Protein AF-A0A352Y2I4-F1 (afdb_monomer_lite)

Sequence (134 aa):
MSLAAFSEDASYFIVDERNNFRPAGVAKFARSRGGYLYDNLLEDHTATLSLLDTWMYEFAAVEQGSILQNLALMSTALGLGGFPHLASHPFAWFQALDFRMTDLPFSRTIGAGPLMKSLLRALKKDIPMPTAVG

Foldseek 3Di:
DLCVCCDLVNQAFEFEPVPVRHGPPCVCQDVVNVHRHDPPPVDPRYDYPVVSVVVVVVVVVVVVVVVQVVVVVVCVVVVHDDDDDDDDDPCVVLVVVVWDWDFAFPCVVVVHDPVVVVVCVVVVNRGTDTDTDD

Structure (mmCIF, N/CA/C/O backbone):
data_AF-A0A352Y2I4-F1
#
_entry.id   AF-A0A352Y2I4-F1
#
loop_
_atom_site.group_PDB
_atom_site.id
_atom_site.type_symbol
_atom_site.label_atom_id
_atom_site.label_alt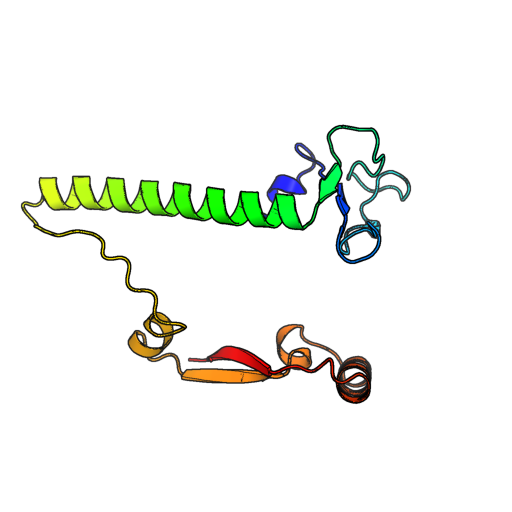_id
_atom_site.label_comp_id
_atom_site.label_asym_id
_atom_site.label_entity_id
_atom_site.label_seq_id
_atom_site.pdbx_PDB_ins_code
_atom_site.Cartn_x
_atom_site.Cartn_y
_atom_site.Cartn_z
_atom_site.occupancy
_atom_site.B_iso_or_equiv
_atom_site.auth_seq_id
_atom_site.auth_comp_id
_atom_site.auth_asym_id
_atom_site.auth_atom_id
_atom_site.pdbx_PDB_model_num
ATOM 1 N N . MET A 1 1 ? 7.195 1.568 4.862 1.00 52.28 1 MET A N 1
ATOM 2 C CA . MET A 1 1 ? 6.480 2.690 5.512 1.00 52.28 1 MET A CA 1
ATOM 3 C C . MET A 1 1 ? 5.112 2.314 6.107 1.00 52.28 1 MET A C 1
ATOM 5 O O . MET A 1 1 ? 4.725 2.952 7.073 1.00 52.28 1 MET A O 1
ATOM 9 N N . SER A 1 2 ? 4.413 1.253 5.660 1.00 59.25 2 SER A N 1
ATOM 10 C CA . SER A 1 2 ? 3.133 0.831 6.281 1.00 59.25 2 SER A CA 1
ATOM 11 C C . SER A 1 2 ? 3.246 0.511 7.778 1.00 59.25 2 SER A C 1
ATOM 13 O O . SER A 1 2 ? 2.370 0.878 8.548 1.00 59.25 2 SER A O 1
ATOM 15 N N . LEU A 1 3 ? 4.356 -0.100 8.209 1.00 64.00 3 LEU A N 1
ATOM 16 C CA . LEU A 1 3 ? 4.648 -0.313 9.631 1.00 64.00 3 LEU A CA 1
ATOM 17 C C . LEU A 1 3 ? 5.175 0.946 10.339 1.00 64.00 3 LEU A C 1
ATOM 19 O O . LEU A 1 3 ? 5.064 1.046 11.552 1.00 64.00 3 LEU A O 1
ATOM 23 N N . ALA A 1 4 ? 5.743 1.898 9.592 1.00 75.69 4 ALA A N 1
ATOM 24 C CA . ALA A 1 4 ? 6.332 3.113 10.154 1.00 75.69 4 ALA A CA 1
ATOM 25 C C . ALA A 1 4 ? 5.258 4.079 10.666 1.00 75.69 4 ALA A C 1
ATOM 27 O O . ALA A 1 4 ? 5.487 4.736 11.666 1.00 75.69 4 ALA A O 1
ATOM 28 N N . ALA A 1 5 ? 4.069 4.106 10.052 1.00 79.06 5 ALA A N 1
ATOM 29 C CA . ALA A 1 5 ? 2.923 4.829 10.610 1.00 79.06 5 ALA A CA 1
ATOM 30 C C . ALA A 1 5 ? 2.541 4.314 12.014 1.00 79.06 5 ALA A C 1
ATOM 32 O O . ALA A 1 5 ? 2.085 5.080 12.856 1.00 79.06 5 ALA A O 1
ATOM 33 N N . PHE A 1 6 ? 2.788 3.028 12.281 1.00 84.31 6 PHE A N 1
ATOM 34 C CA . PHE A 1 6 ? 2.574 2.383 13.574 1.00 84.31 6 PHE A CA 1
ATOM 35 C C . PHE A 1 6 ? 3.869 2.225 14.381 1.00 84.31 6 PHE A C 1
ATOM 37 O O . PHE A 1 6 ? 3.909 1.372 15.264 1.00 84.31 6 PHE A O 1
ATOM 44 N N . SER A 1 7 ? 4.947 2.954 14.078 1.00 84.31 7 SER A N 1
ATOM 45 C CA . SER A 1 7 ? 6.128 2.949 14.951 1.00 84.31 7 SER A CA 1
ATOM 46 C C . SER A 1 7 ? 5.819 3.679 16.258 1.00 84.31 7 SER A C 1
ATOM 48 O O . SER A 1 7 ? 4.838 4.412 16.335 1.00 84.31 7 SER A O 1
ATOM 50 N N . GLU A 1 8 ? 6.650 3.510 17.285 1.00 82.12 8 GLU A N 1
ATOM 51 C CA . GLU A 1 8 ? 6.516 4.302 18.517 1.00 82.12 8 GLU A CA 1
ATOM 52 C C . GLU A 1 8 ? 6.715 5.806 18.257 1.00 82.12 8 GLU A C 1
ATOM 54 O O . GLU A 1 8 ? 6.069 6.631 18.899 1.00 82.12 8 GLU A O 1
ATOM 59 N N . ASP A 1 9 ? 7.528 6.165 17.260 1.00 83.75 9 ASP A N 1
ATOM 60 C CA . ASP A 1 9 ? 7.781 7.564 16.905 1.00 83.75 9 ASP A CA 1
ATOM 61 C C . ASP A 1 9 ? 6.568 8.233 16.246 1.00 83.75 9 ASP A C 1
ATOM 63 O O . ASP A 1 9 ? 6.266 9.387 16.534 1.00 83.75 9 ASP A O 1
ATO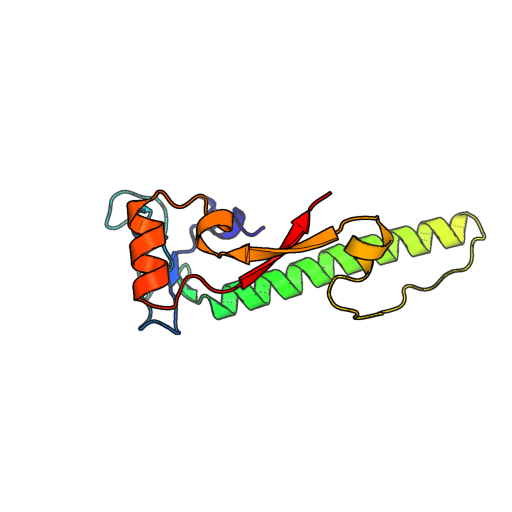M 67 N N . ALA A 1 10 ? 5.874 7.523 15.349 1.00 85.25 10 ALA A N 1
ATOM 68 C CA . ALA A 1 10 ? 4.738 8.073 14.608 1.00 85.25 10 ALA A CA 1
ATOM 69 C C . ALA A 1 10 ? 3.396 7.810 15.308 1.00 85.25 10 ALA A C 1
ATOM 71 O O . ALA A 1 10 ? 2.506 8.650 15.278 1.00 85.25 10 ALA A O 1
ATOM 72 N N . SER A 1 11 ? 3.254 6.634 15.927 1.00 88.75 11 SER A N 1
ATOM 73 C CA . SER A 1 11 ? 2.146 6.195 16.782 1.00 88.75 11 SER A CA 1
ATOM 74 C C . SER A 1 11 ? 0.728 6.502 16.268 1.00 88.75 11 SER A C 1
ATOM 76 O O . SER A 1 11 ? -0.181 6.747 17.070 1.00 88.75 11 SER A O 1
ATOM 78 N N . TYR A 1 12 ? 0.510 6.438 14.947 1.00 90.69 12 TYR A N 1
ATOM 79 C CA . TYR A 1 12 ? -0.789 6.745 14.351 1.00 90.69 12 TYR A CA 1
ATOM 80 C C . TYR A 1 12 ? -1.848 5.701 14.709 1.00 90.69 12 TYR A C 1
ATOM 82 O O . TYR A 1 12 ? -1.685 4.496 14.490 1.00 90.69 12 TYR A O 1
ATOM 90 N N . PHE A 1 13 ? -2.992 6.174 15.187 1.00 93.25 13 PHE A N 1
ATOM 91 C CA . PHE A 1 13 ? -4.183 5.370 15.390 1.00 93.25 13 PHE A CA 1
ATOM 92 C C . PHE A 1 13 ? -5.103 5.467 14.174 1.00 93.25 13 PHE A C 1
ATOM 94 O O . PHE A 1 13 ? -5.689 6.511 13.886 1.00 93.25 13 PHE A O 1
ATOM 101 N N . ILE A 1 14 ? -5.221 4.358 13.441 1.00 92.88 14 ILE A N 1
ATOM 102 C CA . ILE A 1 14 ? -5.986 4.318 12.194 1.00 92.88 14 ILE A CA 1
ATOM 103 C C . ILE A 1 14 ? -7.434 3.904 12.446 1.00 92.88 14 ILE A C 1
ATOM 105 O O . ILE A 1 14 ? -7.716 2.840 13.017 1.00 92.88 14 ILE A O 1
ATOM 109 N N . VAL A 1 15 ? -8.357 4.730 11.963 1.00 93.50 15 VAL A N 1
ATOM 110 C CA . VAL A 1 15 ? -9.801 4.489 12.003 1.00 93.50 15 VAL A CA 1
ATOM 111 C C . VAL A 1 15 ? -10.353 4.245 10.604 1.00 93.50 15 VAL A C 1
ATOM 113 O O . VAL A 1 15 ? -9.910 4.838 9.627 1.00 93.50 15 VAL A O 1
ATOM 116 N N . ASP A 1 16 ? -11.341 3.365 10.507 1.00 93.94 16 ASP A N 1
ATOM 117 C CA . ASP A 1 16 ? -12.031 3.050 9.261 1.00 93.94 16 ASP A CA 1
ATOM 118 C C . ASP A 1 16 ? -13.249 3.966 9.101 1.00 93.94 16 ASP A C 1
ATOM 120 O O . ASP A 1 16 ? -14.313 3.740 9.693 1.00 93.94 16 ASP A O 1
ATOM 124 N N . GLU A 1 17 ? -13.098 5.013 8.293 1.00 92.81 17 GLU A N 1
ATOM 125 C CA . GLU A 1 17 ? -14.159 5.976 7.996 1.00 92.81 17 GLU A CA 1
ATOM 126 C C . GLU A 1 17 ? -15.366 5.332 7.294 1.00 92.81 17 GLU A C 1
ATOM 128 O O . GLU A 1 17 ? -16.491 5.814 7.425 1.00 92.81 17 GLU A O 1
ATOM 133 N N . ARG A 1 18 ? -15.172 4.193 6.618 1.00 91.94 18 ARG A N 1
ATOM 134 C CA . ARG A 1 18 ? -16.228 3.434 5.921 1.00 91.94 18 ARG A CA 1
ATOM 135 C C . ARG A 1 18 ? -17.017 2.545 6.884 1.00 91.94 18 ARG A C 1
ATOM 137 O O . ARG A 1 18 ? -18.064 2.009 6.521 1.00 91.94 18 ARG A O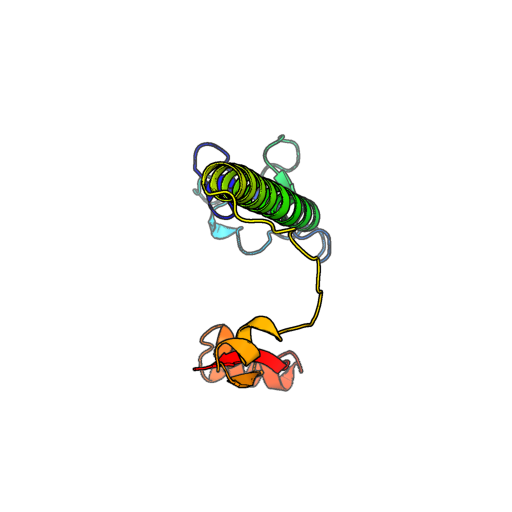 1
ATOM 144 N N . ASN A 1 19 ? -16.542 2.403 8.121 1.00 92.06 19 ASN A N 1
ATOM 145 C CA . ASN A 1 19 ? -17.128 1.572 9.166 1.00 92.06 19 ASN A CA 1
ATOM 146 C C . ASN A 1 19 ? -17.326 2.358 10.472 1.00 92.06 19 ASN A C 1
ATOM 148 O O . ASN A 1 19 ? -16.929 1.913 11.551 1.00 92.06 19 ASN A O 1
ATOM 152 N N . ASN A 1 20 ? -17.976 3.522 10.382 1.00 91.31 20 ASN A N 1
ATOM 153 C CA . ASN A 1 20 ? -18.305 4.392 11.521 1.00 91.31 20 ASN A CA 1
ATOM 154 C C . ASN A 1 20 ? -17.082 4.801 12.361 1.00 91.31 20 ASN A C 1
ATOM 156 O O . ASN A 1 20 ? -17.173 4.849 13.587 1.00 91.31 20 ASN A O 1
ATOM 160 N N . PHE A 1 21 ? -15.936 5.039 11.717 1.00 90.19 21 PHE A N 1
ATOM 161 C CA . PHE A 1 21 ? -14.680 5.416 12.380 1.00 90.19 21 PHE A CA 1
ATOM 162 C C . PHE A 1 21 ? -14.232 4.410 13.450 1.00 90.19 21 PHE A C 1
ATOM 164 O O . PHE A 1 21 ? -13.575 4.757 14.432 1.00 90.19 21 PHE A O 1
ATOM 171 N N . ARG A 1 22 ? -14.586 3.130 13.277 1.00 92.38 22 ARG A N 1
ATOM 172 C CA . ARG A 1 22 ? -14.107 2.065 14.161 1.00 92.38 22 ARG A CA 1
ATOM 173 C C . ARG A 1 22 ? -12.603 1.864 13.963 1.00 92.38 22 ARG A C 1
ATOM 175 O O . ARG A 1 22 ? -12.128 1.979 12.835 1.00 92.38 22 ARG A O 1
ATOM 182 N N . PRO A 1 23 ? -11.849 1.492 15.010 1.00 91.81 23 PRO A N 1
ATOM 183 C CA . PRO A 1 23 ? -10.427 1.198 14.862 1.00 91.81 23 PRO A CA 1
ATOM 184 C C . PRO A 1 23 ? -10.200 0.095 13.823 1.00 91.81 23 PRO A C 1
ATOM 186 O O . PRO A 1 23 ? -10.807 -0.978 13.922 1.00 91.81 23 PRO A O 1
ATOM 189 N N . ALA A 1 24 ? -9.306 0.329 12.863 1.00 91.00 24 ALA A N 1
ATOM 190 C CA . ALA A 1 24 ? -9.046 -0.558 11.726 1.00 91.00 24 ALA A CA 1
ATOM 191 C C . ALA A 1 24 ? -8.196 -1.785 12.125 1.00 91.00 24 ALA A C 1
ATOM 193 O O . ALA A 1 24 ? -7.090 -1.999 11.643 1.00 91.00 24 ALA A O 1
ATOM 194 N N . GLY A 1 25 ? -8.675 -2.579 13.089 1.00 88.75 25 GLY A N 1
ATOM 195 C CA . GLY A 1 25 ? -7.954 -3.739 13.636 1.00 88.75 25 GLY A CA 1
ATOM 196 C C . GLY A 1 25 ? -6.844 -3.394 14.638 1.00 88.75 25 GLY A C 1
ATOM 197 O O . GLY A 1 25 ? -6.253 -4.294 15.235 1.00 88.75 25 GLY A O 1
ATOM 198 N N . VAL A 1 26 ? -6.605 -2.104 14.889 1.00 91.19 26 VAL A N 1
ATOM 199 C CA . VAL A 1 26 ? -5.525 -1.608 15.762 1.00 91.19 26 VAL A CA 1
ATOM 200 C C . VAL A 1 26 ? -5.959 -1.315 17.200 1.00 91.19 26 VAL A C 1
ATOM 202 O O . VAL A 1 26 ? -5.128 -0.971 18.033 1.00 91.19 26 VAL A O 1
ATOM 205 N N . ALA A 1 27 ? -7.239 -1.523 17.539 1.00 91.62 27 ALA A N 1
ATOM 206 C CA . ALA A 1 27 ? -7.804 -1.192 18.855 1.00 91.62 27 ALA A CA 1
ATOM 207 C C . ALA A 1 27 ? -7.003 -1.744 20.046 1.00 91.62 27 ALA A C 1
ATOM 209 O O . ALA A 1 27 ? -6.948 -1.119 21.097 1.00 91.62 27 ALA A O 1
ATOM 210 N N . LYS A 1 28 ? -6.399 -2.931 19.907 1.00 92.44 28 LYS A N 1
ATOM 211 C CA . LYS A 1 28 ? -5.629 -3.576 20.983 1.00 92.44 28 LYS A CA 1
ATOM 212 C C . LYS A 1 28 ? -4.314 -2.863 21.320 1.00 92.44 28 L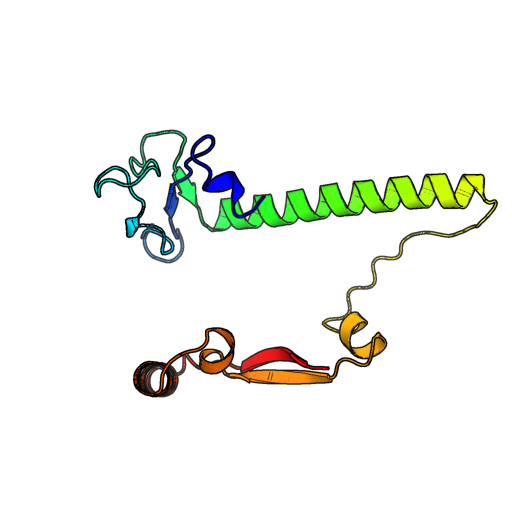YS A C 1
ATOM 214 O O . LYS A 1 28 ? -3.754 -3.130 22.372 1.00 92.44 28 LYS A O 1
ATOM 219 N N . PHE A 1 29 ? -3.838 -1.989 20.438 1.00 91.94 29 PHE A N 1
ATOM 220 C CA . PHE A 1 29 ? -2.608 -1.218 20.608 1.00 91.94 29 PHE A CA 1
ATOM 221 C C . PHE A 1 29 ? -2.873 0.234 21.029 1.00 91.94 29 PHE A C 1
ATOM 223 O O . PHE A 1 29 ? -1.934 1.017 21.129 1.00 91.94 29 PHE A O 1
ATOM 230 N N . ALA A 1 30 ? -4.136 0.587 21.278 1.00 92.38 30 ALA A N 1
ATOM 231 C CA . ALA A 1 30 ? -4.538 1.889 21.792 1.00 92.38 30 ALA A CA 1
ATOM 232 C C . ALA A 1 30 ? -3.904 2.189 23.159 1.00 92.38 30 ALA A C 1
ATOM 234 O O . ALA A 1 30 ? -3.859 1.310 24.029 1.00 92.38 30 ALA A O 1
ATOM 235 N N . ARG A 1 31 ? -3.515 3.444 23.392 1.00 92.12 31 ARG A N 1
ATOM 236 C CA . ARG A 1 31 ? -3.034 3.940 24.689 1.00 92.12 31 ARG A CA 1
ATOM 237 C C . ARG A 1 31 ? -4.049 3.737 25.801 1.00 92.12 31 ARG A C 1
ATOM 239 O O . ARG A 1 31 ? -3.673 3.267 26.873 1.00 92.12 31 ARG A O 1
ATOM 246 N N . SER A 1 32 ? -5.336 3.976 25.539 1.00 89.75 32 SER A N 1
ATOM 247 C CA . SER A 1 32 ? -6.407 3.697 26.512 1.00 89.75 32 SER A CA 1
ATOM 248 C C . SER A 1 32 ? -6.479 2.231 26.967 1.00 89.75 32 SER A C 1
ATOM 250 O O . SER A 1 32 ? -7.081 1.930 27.998 1.00 89.75 32 SER A O 1
ATOM 252 N N . ARG A 1 33 ? -5.856 1.308 26.222 1.00 91.00 33 ARG A N 1
ATOM 253 C CA . ARG A 1 33 ? -5.776 -0.129 26.527 1.00 91.00 33 ARG A CA 1
ATOM 254 C C . ARG A 1 33 ? -4.370 -0.593 26.920 1.00 91.00 33 ARG A C 1
ATOM 256 O O . ARG A 1 33 ? -4.129 -1.796 26.966 1.00 91.00 33 ARG A O 1
ATOM 263 N N . GLY A 1 34 ? -3.460 0.339 27.209 1.00 89.56 34 GLY A N 1
ATOM 264 C CA . GLY A 1 34 ? -2.080 0.051 27.610 1.00 89.56 34 GLY A CA 1
ATOM 265 C C . GLY A 1 34 ? -1.105 -0.191 26.453 1.00 89.56 34 GLY A C 1
ATOM 266 O O . GLY A 1 34 ? -0.003 -0.676 26.693 1.00 89.56 34 GLY A O 1
ATOM 267 N N . GLY A 1 35 ? -1.497 0.111 25.211 1.00 91.31 35 GLY A N 1
ATOM 268 C CA . GLY A 1 35 ? -0.597 0.132 24.056 1.00 91.31 35 GLY A CA 1
ATOM 269 C C . GLY A 1 35 ? 0.070 1.497 23.843 1.00 91.31 35 GLY A C 1
ATOM 270 O O . GLY A 1 35 ? 0.029 2.363 24.715 1.00 91.31 35 GLY A O 1
ATOM 271 N N . TYR A 1 36 ? 0.684 1.690 22.672 1.00 90.75 36 TYR A N 1
ATOM 272 C CA . TYR A 1 36 ? 1.457 2.897 22.349 1.00 90.75 36 TYR A CA 1
ATOM 273 C C . TYR A 1 36 ? 0.801 3.813 21.300 1.00 90.75 36 TYR A C 1
ATOM 275 O O . TYR A 1 36 ? 1.223 4.957 21.169 1.00 90.75 36 TYR A O 1
ATOM 283 N N . LEU A 1 37 ? -0.254 3.370 20.600 1.00 91.19 37 LEU A N 1
ATOM 284 C CA . LEU A 1 37 ? -0.944 4.192 19.597 1.00 91.19 37 LEU A CA 1
ATOM 285 C C . LEU A 1 37 ? -1.866 5.228 20.252 1.00 91.19 37 LEU A C 1
ATOM 287 O O . LEU A 1 37 ? -2.595 4.906 21.193 1.00 91.19 37 LEU A O 1
ATOM 291 N N . TYR A 1 38 ? -1.887 6.449 19.722 1.00 90.75 38 TYR A N 1
ATOM 292 C CA . TYR A 1 38 ? -2.674 7.561 20.262 1.00 90.75 38 TYR A CA 1
ATOM 293 C C . TYR A 1 38 ? -4.134 7.506 19.802 1.00 90.75 38 TYR A C 1
ATOM 295 O O . TYR A 1 38 ? -4.474 7.974 18.724 1.00 90.75 38 TYR A O 1
ATOM 303 N N . ASP A 1 39 ? -5.022 6.958 20.630 1.00 89.12 39 ASP A N 1
ATOM 304 C CA . ASP A 1 39 ? -6.437 6.759 20.292 1.00 89.12 39 ASP A CA 1
ATOM 305 C C . ASP A 1 39 ? -7.361 7.941 20.645 1.00 89.12 39 ASP A C 1
ATOM 307 O O . ASP A 1 39 ? -8.587 7.810 20.615 1.00 89.12 39 ASP A O 1
ATOM 311 N N . ASN A 1 40 ? -6.790 9.109 20.956 1.00 85.94 40 ASN A N 1
ATOM 312 C CA . ASN A 1 40 ? -7.541 10.349 21.111 1.00 85.94 40 ASN A CA 1
ATOM 313 C C . ASN A 1 40 ? -7.761 11.007 19.740 1.00 85.94 40 ASN A C 1
ATOM 315 O O . ASN A 1 40 ? -6.838 11.564 19.153 1.00 85.94 40 ASN A O 1
ATOM 319 N N . LEU A 1 41 ? -9.008 10.990 19.262 1.00 79.25 41 LEU A N 1
ATOM 320 C CA . LEU A 1 41 ? -9.388 11.531 17.949 1.00 79.25 41 LEU A CA 1
ATOM 321 C C . LEU A 1 41 ? -9.191 13.051 17.818 1.00 79.25 41 LEU A C 1
ATOM 323 O O . LEU A 1 41 ? -9.276 13.584 16.717 1.00 79.25 41 LEU A O 1
ATOM 327 N N . LEU A 1 42 ? -8.984 13.753 18.935 1.00 80.19 42 LEU A N 1
ATOM 328 C CA . LEU A 1 42 ? -8.710 15.192 18.960 1.00 80.19 42 LEU A CA 1
ATOM 329 C C . LEU A 1 42 ? -7.216 15.514 18.829 1.00 80.19 42 LEU A C 1
ATOM 331 O O . LEU A 1 42 ? -6.852 16.684 18.741 1.00 80.19 42 LEU A O 1
ATOM 335 N N . GLU A 1 43 ? -6.356 14.498 18.849 1.00 78.06 43 GLU A N 1
ATOM 336 C CA . GLU A 1 43 ? -4.914 14.643 18.692 1.00 78.06 43 GLU A CA 1
ATOM 337 C C . GLU A 1 43 ? -4.490 14.332 17.252 1.00 78.06 43 GLU A C 1
ATOM 339 O O . GLU A 1 43 ? -5.097 13.511 16.566 1.00 78.06 43 GLU A O 1
ATOM 344 N N . ASP A 1 44 ? -3.391 14.950 16.813 1.00 79.12 44 ASP A N 1
ATOM 345 C CA . ASP A 1 44 ? -2.875 14.895 15.430 1.00 79.12 44 ASP A CA 1
ATOM 346 C C . ASP A 1 44 ? -2.325 13.514 15.006 1.00 79.12 44 ASP A C 1
ATOM 348 O O . ASP A 1 44 ? -1.745 13.342 13.942 1.00 79.12 44 ASP A O 1
ATOM 352 N N . HIS A 1 45 ? -2.497 12.505 15.859 1.00 83.12 45 HIS A N 1
ATOM 353 C CA . HIS A 1 45 ? -1.994 11.144 15.674 1.00 83.12 45 HIS A CA 1
ATOM 354 C C . HIS A 1 45 ? -3.119 10.170 15.299 1.00 83.12 45 HIS A C 1
ATOM 356 O O . HIS A 1 45 ? -2.943 8.957 15.354 1.00 83.12 45 HIS A O 1
ATOM 362 N N . THR A 1 46 ? -4.289 10.677 14.906 1.00 87.50 46 THR A N 1
ATOM 363 C CA . THR A 1 46 ? -5.371 9.863 14.344 1.00 87.50 46 THR A CA 1
ATOM 364 C C . THR A 1 46 ? -5.449 10.085 12.838 1.00 87.50 46 THR A C 1
ATOM 366 O O . THR A 1 46 ? -5.547 11.220 12.380 1.00 87.50 46 THR A O 1
ATOM 369 N N . ALA A 1 47 ? -5.473 9.005 12.056 1.00 89.75 47 ALA A N 1
ATOM 370 C CA . ALA A 1 47 ? -5.656 9.076 10.607 1.00 89.75 47 ALA A CA 1
ATOM 371 C C . ALA A 1 47 ? -6.742 8.106 10.124 1.00 89.75 47 ALA A C 1
ATOM 373 O O . ALA A 1 47 ? -7.057 7.105 10.769 1.00 89.75 47 ALA A O 1
ATOM 374 N N . THR A 1 48 ? -7.349 8.420 8.982 1.00 92.06 48 THR A N 1
ATOM 375 C CA . THR A 1 48 ? -8.359 7.565 8.350 1.00 92.06 48 THR A CA 1
ATOM 376 C C . THR A 1 48 ? -7.703 6.502 7.476 1.00 92.06 48 THR A C 1
ATOM 378 O O . THR A 1 48 ? -6.570 6.667 7.013 1.00 92.06 48 THR A O 1
ATOM 381 N N . LEU A 1 49 ? -8.422 5.413 7.210 1.00 91.75 49 LEU A N 1
ATOM 382 C CA . LEU A 1 49 ? -7.955 4.357 6.320 1.00 91.75 49 LEU A CA 1
ATOM 383 C C . LEU A 1 49 ? -7.722 4.904 4.907 1.00 91.75 49 LEU A C 1
ATOM 385 O O . LEU A 1 49 ? -6.696 4.607 4.305 1.00 91.75 49 LEU A O 1
ATOM 389 N N . SER A 1 50 ? -8.604 5.777 4.411 1.00 91.50 50 SER A N 1
ATOM 390 C CA . SER A 1 50 ? -8.392 6.433 3.115 1.00 91.50 50 SER A CA 1
ATOM 391 C C . SER A 1 50 ? -7.147 7.322 3.073 1.00 91.50 50 SER A C 1
ATOM 393 O O . SER A 1 50 ? -6.532 7.424 2.015 1.00 91.50 50 SER A O 1
ATOM 395 N N . LEU A 1 51 ? -6.781 7.996 4.170 1.00 89.62 51 LEU A N 1
ATOM 396 C CA . LEU A 1 51 ? -5.563 8.810 4.200 1.00 89.62 51 LEU A CA 1
ATOM 397 C C . LEU A 1 51 ? -4.319 7.919 4.154 1.00 89.62 51 LEU A C 1
ATOM 399 O O . LEU A 1 51 ? -3.385 8.204 3.407 1.00 89.62 51 LEU A O 1
ATOM 403 N N . LEU A 1 52 ? -4.345 6.807 4.893 1.00 89.62 52 LEU A N 1
ATOM 404 C CA . LEU A 1 52 ? -3.295 5.797 4.834 1.00 89.62 52 LEU A CA 1
ATOM 405 C C . LEU A 1 52 ? -3.158 5.213 3.418 1.00 89.62 52 LEU A C 1
ATOM 407 O O . LEU A 1 52 ? -2.036 5.103 2.928 1.00 89.62 52 LEU A O 1
ATOM 411 N N . ASP A 1 53 ? -4.272 4.891 2.749 1.00 89.69 53 ASP A N 1
ATOM 412 C CA . ASP A 1 53 ? -4.282 4.417 1.356 1.00 89.69 53 ASP A CA 1
ATOM 413 C C . ASP A 1 53 ? -3.588 5.430 0.428 1.00 89.69 53 ASP A C 1
ATOM 415 O O . ASP A 1 53 ? -2.700 5.062 -0.343 1.00 89.69 53 ASP A O 1
ATOM 419 N N . THR A 1 54 ? -3.938 6.717 0.532 1.00 90.75 54 THR A N 1
ATOM 420 C CA . THR A 1 54 ? -3.309 7.792 -0.252 1.00 90.75 54 THR A CA 1
ATOM 421 C C . THR A 1 54 ? -1.806 7.855 -0.013 1.00 90.75 54 THR A C 1
ATOM 423 O O . THR A 1 54 ? -1.037 7.819 -0.974 1.00 90.75 54 THR A O 1
ATOM 426 N N . TRP A 1 55 ? -1.367 7.869 1.248 1.00 88.31 55 TRP A N 1
ATOM 427 C CA . TRP A 1 55 ? 0.060 7.877 1.577 1.00 88.31 55 TRP A CA 1
ATOM 428 C C . TRP A 1 55 ? 0.787 6.652 1.027 1.00 88.31 55 TRP A C 1
ATOM 430 O O . TRP A 1 55 ? 1.923 6.771 0.572 1.00 88.31 55 TRP A O 1
ATOM 440 N N . MET A 1 56 ? 0.149 5.478 1.025 1.00 87.56 56 MET A N 1
ATOM 441 C CA . MET A 1 56 ? 0.734 4.279 0.425 1.00 87.56 56 MET A CA 1
ATOM 442 C C . MET A 1 56 ? 0.937 4.432 -1.086 1.00 87.56 56 MET A C 1
ATOM 444 O O . MET A 1 56 ? 1.998 4.053 -1.586 1.00 87.56 56 MET A O 1
ATOM 448 N N . TYR A 1 57 ? -0.031 5.001 -1.808 1.00 88.81 57 TYR A N 1
ATOM 449 C CA . TYR A 1 57 ? 0.104 5.247 -3.247 1.00 88.81 57 TYR A CA 1
ATOM 450 C C . TYR A 1 57 ? 1.156 6.308 -3.564 1.00 88.81 57 TYR A C 1
ATOM 452 O O . TYR A 1 57 ? 1.982 6.099 -4.453 1.00 88.81 57 TYR A O 1
ATOM 460 N N . GLU A 1 58 ? 1.158 7.421 -2.833 1.00 90.38 58 GLU A N 1
ATOM 461 C CA . GLU A 1 58 ? 2.136 8.498 -3.011 1.00 90.38 58 GLU A CA 1
ATOM 462 C C . GLU A 1 58 ? 3.555 8.003 -2.739 1.00 90.38 58 GLU A C 1
ATOM 464 O O . GLU A 1 58 ? 4.460 8.227 -3.542 1.00 90.38 58 GLU A O 1
ATOM 469 N N . PHE A 1 59 ? 3.743 7.258 -1.651 1.00 86.62 59 PHE A N 1
ATOM 470 C CA . PHE A 1 59 ? 5.037 6.688 -1.307 1.00 86.62 59 PHE A CA 1
ATOM 471 C C . PHE A 1 59 ? 5.530 5.711 -2.377 1.00 86.62 59 PHE A C 1
ATOM 473 O O . PHE A 1 59 ? 6.660 5.837 -2.847 1.00 86.62 59 PHE A O 1
ATOM 480 N N . ALA A 1 60 ? 4.672 4.785 -2.819 1.00 88.69 60 ALA A N 1
ATOM 481 C CA . ALA A 1 60 ? 5.019 3.851 -3.885 1.00 88.69 60 ALA A CA 1
ATOM 482 C C . ALA A 1 60 ? 5.404 4.586 -5.179 1.00 88.69 60 ALA A C 1
ATOM 484 O O . ALA A 1 60 ? 6.386 4.215 -5.821 1.00 88.69 60 ALA A O 1
ATOM 485 N N . ALA A 1 61 ? 4.681 5.649 -5.540 1.00 89.62 61 ALA A N 1
ATOM 486 C CA . ALA A 1 61 ? 4.990 6.457 -6.716 1.00 89.62 61 ALA A CA 1
ATOM 487 C C . ALA A 1 61 ? 6.347 7.171 -6.595 1.00 89.62 61 ALA A C 1
ATOM 489 O O . ALA A 1 61 ? 7.120 7.178 -7.555 1.00 89.62 61 ALA A O 1
ATOM 490 N N . VAL A 1 62 ? 6.671 7.730 -5.425 1.00 91.38 62 VAL A N 1
ATOM 491 C CA . VAL A 1 62 ? 7.956 8.404 -5.170 1.00 91.38 62 VAL A CA 1
ATOM 492 C C . VAL A 1 62 ? 9.121 7.416 -5.204 1.00 91.38 62 VAL A C 1
ATOM 494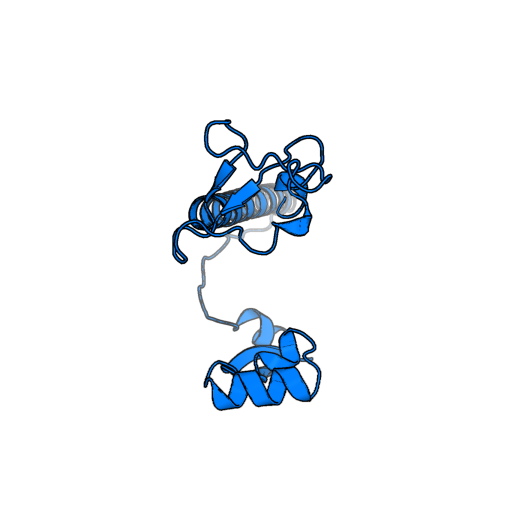 O O . VAL A 1 62 ? 10.133 7.680 -5.861 1.00 91.38 62 VAL A O 1
ATOM 497 N N . GLU A 1 63 ? 8.991 6.266 -4.541 1.00 91.31 63 GLU A N 1
ATOM 498 C CA . GLU A 1 63 ? 10.032 5.234 -4.540 1.00 91.31 63 GLU A CA 1
ATOM 499 C C . GLU A 1 63 ? 10.271 4.687 -5.950 1.00 91.31 63 GLU A C 1
ATOM 501 O O . GLU A 1 63 ? 11.414 4.629 -6.411 1.00 91.31 63 GLU A O 1
ATOM 506 N N . GLN A 1 64 ? 9.201 4.351 -6.675 1.00 90.62 64 GLN A N 1
ATOM 507 C CA . GLN A 1 64 ? 9.301 3.893 -8.061 1.00 90.62 64 GLN A CA 1
ATOM 508 C C . GLN A 1 64 ? 9.908 4.969 -8.966 1.00 90.62 64 GLN A C 1
ATOM 510 O O . GLN A 1 64 ? 10.786 4.659 -9.769 1.00 90.62 64 GLN A O 1
ATOM 515 N N . GLY A 1 65 ? 9.511 6.234 -8.807 1.00 90.25 65 GLY A N 1
ATOM 516 C CA . GLY A 1 65 ? 10.089 7.361 -9.542 1.00 90.25 65 GLY A CA 1
ATOM 517 C C . GLY A 1 65 ? 11.593 7.505 -9.308 1.00 90.25 65 GLY A C 1
ATOM 518 O O . GLY A 1 65 ? 12.357 7.671 -10.259 1.00 90.25 65 GLY A O 1
ATOM 519 N N . SER A 1 66 ? 12.031 7.347 -8.059 1.00 92.06 66 SER A N 1
ATOM 520 C CA . SER A 1 66 ? 13.446 7.411 -7.671 1.00 92.06 66 SER A CA 1
ATOM 521 C C . SER A 1 66 ? 14.260 6.272 -8.294 1.00 92.06 66 SER A C 1
ATOM 523 O O . SER A 1 66 ? 15.354 6.491 -8.821 1.00 92.06 66 SER A O 1
ATOM 525 N N . ILE A 1 67 ? 13.711 5.053 -8.299 1.00 93.12 67 ILE A N 1
ATOM 526 C CA . ILE A 1 67 ? 14.324 3.892 -8.959 1.00 93.12 67 ILE A CA 1
ATOM 527 C C . ILE A 1 67 ? 14.453 4.139 -10.465 1.00 93.12 67 ILE A C 1
ATOM 529 O O . ILE A 1 67 ? 15.529 3.941 -11.030 1.00 93.12 67 ILE A O 1
ATOM 533 N N . LEU A 1 68 ? 13.384 4.608 -11.115 1.00 91.50 68 LEU A N 1
ATOM 534 C CA . LEU A 1 68 ? 13.380 4.889 -12.551 1.00 91.50 68 LEU A CA 1
ATOM 535 C C . LEU A 1 68 ? 14.394 5.971 -12.931 1.00 91.50 68 LEU A C 1
ATOM 537 O O . LEU A 1 68 ? 15.104 5.817 -13.924 1.00 91.50 68 LEU A O 1
ATOM 541 N N . GLN A 1 69 ? 14.506 7.033 -12.134 1.00 92.38 69 GLN A N 1
ATOM 542 C CA . GLN A 1 69 ? 15.496 8.085 -12.353 1.00 92.38 69 GLN A CA 1
ATOM 543 C C . GLN A 1 69 ? 16.926 7.539 -12.271 1.00 92.38 69 GLN A C 1
ATOM 545 O O . GLN A 1 69 ? 17.741 7.812 -13.154 1.00 92.38 69 GLN A O 1
ATOM 550 N N . ASN A 1 70 ? 17.229 6.731 -11.253 1.00 93.50 70 ASN A N 1
ATOM 551 C CA . ASN A 1 70 ? 18.546 6.110 -11.107 1.00 93.50 70 ASN A CA 1
ATOM 552 C C . ASN A 1 70 ? 18.871 5.182 -12.285 1.00 93.50 70 ASN A C 1
ATOM 554 O O . ASN A 1 70 ? 19.970 5.247 -12.835 1.00 93.50 70 ASN A O 1
ATOM 558 N N . LEU A 1 71 ? 17.910 4.366 -12.724 1.00 92.50 71 LEU A N 1
ATOM 559 C CA . LEU A 1 71 ? 18.073 3.499 -13.893 1.00 92.50 71 LEU A CA 1
ATOM 560 C C . LEU A 1 71 ? 18.291 4.295 -15.184 1.00 92.50 71 LEU A C 1
ATOM 562 O O . LEU A 1 71 ? 19.102 3.891 -16.018 1.00 92.50 71 LEU A O 1
ATOM 566 N N . ALA A 1 72 ? 17.616 5.433 -15.351 1.00 90.94 72 ALA A N 1
ATOM 567 C CA . ALA A 1 72 ? 17.809 6.309 -16.504 1.00 90.94 72 ALA A CA 1
ATOM 568 C C . ALA A 1 72 ? 19.223 6.912 -16.531 1.00 90.94 72 ALA A C 1
ATOM 570 O O . ALA A 1 72 ? 19.875 6.916 -17.579 1.00 90.94 72 ALA A O 1
ATOM 571 N N . LEU A 1 73 ? 19.731 7.362 -15.378 1.00 93.25 73 LEU A N 1
ATOM 572 C CA . LEU A 1 73 ? 21.105 7.857 -15.242 1.00 93.25 73 LEU A CA 1
ATOM 573 C C . LEU A 1 73 ? 22.136 6.764 -15.567 1.00 93.25 73 LEU A C 1
ATOM 575 O O . LEU A 1 73 ? 23.066 7.011 -16.334 1.00 93.25 73 LEU A O 1
ATOM 579 N N . MET A 1 74 ? 21.946 5.544 -15.052 1.00 94.88 74 MET A N 1
ATOM 580 C CA . MET A 1 74 ? 22.823 4.400 -15.347 1.00 94.88 74 MET A CA 1
ATOM 581 C C . MET A 1 74 ? 22.783 4.005 -16.826 1.00 94.88 74 MET A C 1
ATOM 583 O O . MET A 1 74 ? 23.830 3.795 -17.432 1.00 94.88 74 MET A O 1
ATOM 587 N N . SER A 1 75 ? 21.590 3.943 -17.423 1.00 93.56 75 SER A N 1
ATOM 588 C CA . SER A 1 75 ? 21.423 3.608 -18.844 1.00 93.56 75 SER A CA 1
ATOM 589 C C . SER A 1 75 ? 22.139 4.629 -19.725 1.00 93.56 75 SER A C 1
ATOM 591 O O . SER A 1 75 ? 22.912 4.249 -20.601 1.00 93.56 75 SER A O 1
ATOM 593 N N . THR A 1 76 ? 21.981 5.919 -19.413 1.00 91.69 76 THR A N 1
ATOM 594 C CA . THR A 1 76 ? 22.665 7.013 -20.118 1.00 91.69 76 THR A CA 1
ATOM 595 C C . THR A 1 76 ? 24.185 6.887 -20.002 1.00 91.69 76 THR A C 1
ATOM 597 O O . THR A 1 76 ? 24.886 7.007 -21.004 1.00 91.69 76 THR A O 1
ATOM 600 N N . ALA A 1 77 ? 24.708 6.588 -18.808 1.00 93.75 77 ALA A N 1
ATOM 601 C CA . ALA A 1 77 ? 26.143 6.396 -18.586 1.00 93.75 77 ALA A CA 1
ATOM 602 C C . ALA A 1 77 ? 26.721 5.205 -19.373 1.00 93.75 77 ALA A C 1
ATOM 604 O O . ALA A 1 77 ? 27.873 5.246 -19.797 1.00 93.75 77 ALA A O 1
ATOM 605 N N . LEU A 1 78 ? 25.919 4.163 -19.596 1.00 95.75 78 LEU A N 1
ATOM 606 C CA . LEU A 1 78 ? 26.288 2.987 -20.388 1.00 95.75 78 LEU A CA 1
ATOM 607 C C . LEU A 1 78 ? 26.060 3.169 -21.901 1.00 95.75 78 LEU A C 1
ATOM 609 O O . LEU A 1 78 ? 26.337 2.250 -22.668 1.00 95.75 78 LEU A O 1
ATOM 613 N N . GLY A 1 79 ? 25.542 4.321 -22.345 1.00 94.25 79 GLY A N 1
ATOM 614 C CA . GLY A 1 79 ? 25.152 4.545 -23.741 1.00 94.25 79 GLY A CA 1
ATOM 615 C C . GLY A 1 79 ? 23.929 3.728 -24.183 1.00 94.25 79 GLY A C 1
ATOM 616 O O . GLY A 1 79 ? 23.699 3.565 -25.380 1.00 94.25 79 GLY A O 1
ATOM 617 N N . LEU A 1 80 ? 23.151 3.201 -23.234 1.00 92.00 80 LEU A N 1
ATOM 618 C CA . LEU A 1 80 ? 21.917 2.463 -23.485 1.00 92.00 80 LEU A CA 1
ATOM 619 C C . LEU A 1 80 ? 20.741 3.440 -23.611 1.00 92.00 80 LEU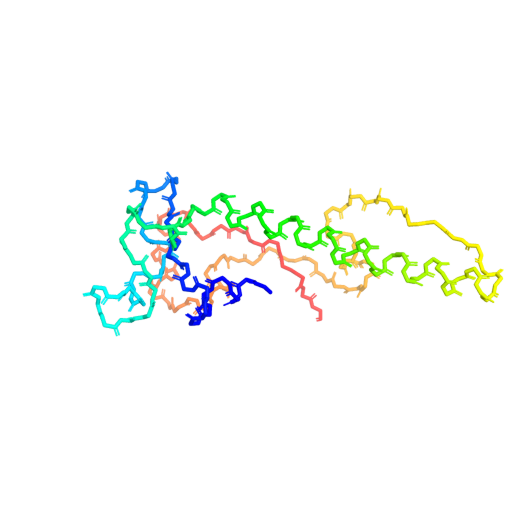 A C 1
ATOM 621 O O . LEU A 1 80 ? 20.551 4.319 -22.770 1.00 92.00 80 LEU A O 1
ATOM 625 N N . GLY A 1 81 ? 19.926 3.264 -24.651 1.00 83.94 81 GLY A N 1
ATOM 626 C CA . GLY A 1 81 ? 18.652 3.967 -24.802 1.00 83.94 81 GLY A CA 1
ATOM 627 C C . GLY A 1 81 ? 17.498 3.190 -24.166 1.00 83.94 81 GLY A C 1
ATOM 628 O O . GLY A 1 81 ? 17.460 1.963 -24.239 1.00 83.94 81 GLY A O 1
ATOM 629 N N . GLY A 1 82 ? 16.535 3.898 -23.576 1.00 76.69 82 GLY A N 1
ATOM 630 C CA . GLY A 1 82 ? 15.312 3.303 -23.034 1.00 76.69 82 GLY A CA 1
ATOM 631 C C . GLY A 1 82 ? 14.436 4.327 -22.314 1.00 76.69 82 GLY A C 1
ATOM 632 O O . GLY A 1 82 ? 14.939 5.324 -21.800 1.00 76.69 82 GLY A O 1
ATOM 633 N N . PHE A 1 83 ? 13.124 4.088 -22.283 1.00 75.44 83 PHE A N 1
ATOM 634 C CA . PHE A 1 83 ? 12.159 4.917 -21.560 1.00 75.44 83 PHE A CA 1
ATOM 635 C C . PHE A 1 83 ? 11.168 4.018 -20.805 1.00 75.44 83 PHE A C 1
ATOM 637 O O . PHE A 1 83 ? 10.705 3.027 -21.377 1.00 75.44 83 PHE A O 1
ATOM 644 N N . PRO A 1 84 ? 10.840 4.309 -19.533 1.00 76.75 84 PRO A N 1
ATOM 645 C CA . PRO A 1 84 ? 9.850 3.527 -18.808 1.00 76.75 84 PRO A CA 1
ATOM 646 C C . PRO A 1 84 ? 8.465 3.727 -19.423 1.00 76.75 84 PRO A C 1
ATOM 648 O O . PRO A 1 84 ? 7.974 4.847 -19.548 1.00 76.75 84 PRO A O 1
ATOM 651 N N . HIS A 1 85 ? 7.812 2.628 -19.787 1.00 79.06 85 HIS A N 1
ATOM 652 C CA . HIS A 1 85 ? 6.450 2.657 -20.302 1.00 79.06 85 HIS A CA 1
ATOM 653 C C . HIS A 1 85 ? 5.459 2.277 -19.206 1.00 79.06 85 HIS A C 1
ATOM 655 O O . HIS A 1 85 ? 5.599 1.242 -18.553 1.00 79.06 85 HIS A O 1
ATOM 661 N N . LEU A 1 86 ? 4.418 3.095 -19.042 1.00 77.00 86 LEU A N 1
ATOM 662 C CA . LEU A 1 86 ? 3.259 2.718 -18.247 1.00 77.00 86 LEU A CA 1
ATOM 663 C C . LEU A 1 86 ? 2.390 1.764 -19.074 1.00 77.00 86 LEU A C 1
ATOM 665 O O . LEU A 1 86 ? 1.628 2.194 -19.936 1.00 77.00 86 LEU A O 1
ATOM 669 N N . ALA A 1 87 ? 2.500 0.468 -18.796 1.00 74.75 87 ALA A N 1
ATOM 670 C CA . ALA A 1 87 ? 1.612 -0.555 -19.333 1.00 74.75 87 ALA A CA 1
ATOM 671 C C . ALA A 1 87 ? 0.814 -1.168 -18.177 1.00 74.75 87 ALA A C 1
ATOM 673 O O . ALA A 1 87 ? 1.327 -1.985 -17.411 1.00 74.75 87 ALA A O 1
ATOM 674 N N . SER A 1 88 ? -0.439 -0.733 -18.023 1.00 76.69 88 SER A N 1
ATOM 675 C CA . SER A 1 88 ? -1.332 -1.268 -16.996 1.00 76.69 88 SER A CA 1
ATOM 676 C C . SER A 1 88 ? -2.091 -2.467 -17.550 1.00 76.69 88 SER A C 1
ATOM 678 O O . SER A 1 88 ? -3.095 -2.328 -18.249 1.00 76.69 88 SER A O 1
ATOM 680 N N . HIS A 1 89 ? -1.590 -3.657 -17.239 1.00 83.00 89 HIS A N 1
ATOM 681 C CA . HIS A 1 89 ? -2.270 -4.915 -17.509 1.00 83.00 89 HIS A CA 1
ATOM 682 C C . HIS A 1 89 ? -2.343 -5.704 -16.200 1.00 83.00 89 HIS A C 1
ATOM 684 O O . HIS A 1 89 ? -1.294 -6.112 -15.687 1.00 83.00 89 HIS A O 1
ATOM 690 N N . PRO A 1 90 ? -3.547 -5.909 -15.629 1.00 83.25 90 PRO A N 1
ATOM 691 C CA . PRO A 1 90 ? -3.698 -6.655 -14.389 1.00 83.25 90 PRO A CA 1
ATOM 692 C C . PRO A 1 90 ? -2.995 -8.010 -14.480 1.00 83.25 90 PRO A C 1
ATOM 694 O O . PRO A 1 90 ? -3.270 -8.802 -15.376 1.00 83.25 90 PRO A O 1
ATOM 697 N N . PHE A 1 91 ? -2.068 -8.252 -13.554 1.00 87.88 91 PHE A N 1
ATOM 698 C CA . PHE A 1 91 ? -1.328 -9.509 -13.396 1.00 87.88 91 PHE A CA 1
ATOM 699 C C . PHE A 1 91 ? -0.416 -9.943 -14.556 1.00 87.88 91 PHE A C 1
ATOM 701 O O . PHE A 1 91 ? 0.235 -10.980 -14.438 1.00 87.88 91 PHE A O 1
ATOM 708 N N . ALA A 1 92 ? -0.304 -9.168 -15.639 1.00 88.12 92 ALA A N 1
ATOM 709 C CA . ALA A 1 92 ? 0.482 -9.559 -16.812 1.00 88.12 92 ALA A CA 1
ATOM 710 C C . ALA A 1 92 ? 1.961 -9.788 -16.481 1.00 88.12 92 ALA A C 1
ATOM 712 O O . ALA A 1 92 ? 2.566 -10.717 -16.998 1.00 88.12 92 ALA A O 1
ATOM 713 N N . TRP A 1 93 ? 2.525 -8.993 -15.567 1.00 88.00 93 TRP A N 1
ATOM 714 C CA . TRP A 1 93 ? 3.900 -9.183 -15.103 1.00 88.00 93 TRP A CA 1
ATOM 715 C C . TRP A 1 93 ? 4.103 -10.506 -14.366 1.00 88.00 93 TRP A C 1
ATOM 717 O O . TRP A 1 93 ? 5.122 -11.153 -14.567 1.00 88.00 93 TRP A O 1
ATOM 727 N N . PHE A 1 94 ? 3.131 -10.948 -13.563 1.00 91.62 94 PHE A N 1
ATOM 728 C CA . PHE A 1 94 ? 3.207 -12.257 -12.915 1.00 91.62 94 PHE A CA 1
ATOM 729 C C . PHE A 1 94 ? 3.172 -13.376 -13.956 1.00 91.62 94 PHE A C 1
ATOM 731 O O . PHE A 1 94 ? 4.013 -14.266 -13.924 1.00 91.62 94 PHE A O 1
ATOM 738 N N . GLN A 1 95 ? 2.262 -13.287 -14.924 1.00 90.62 95 GLN A N 1
ATOM 739 C CA . GLN A 1 95 ? 2.150 -14.276 -15.998 1.00 90.62 95 GLN A CA 1
ATOM 740 C C . GLN A 1 95 ? 3.387 -14.307 -16.904 1.00 90.62 95 GLN A C 1
ATOM 742 O O . GLN A 1 95 ? 3.822 -15.381 -17.297 1.00 90.62 95 GLN A O 1
ATOM 747 N N . ALA A 1 96 ? 3.975 -13.148 -17.207 1.00 91.25 96 ALA A N 1
ATOM 748 C CA . ALA A 1 96 ? 5.210 -13.042 -17.982 1.00 91.25 96 ALA A CA 1
ATOM 749 C C . ALA A 1 96 ? 6.430 -13.625 -17.248 1.00 91.25 96 ALA A C 1
ATOM 751 O O . ALA A 1 96 ? 7.407 -13.998 -17.888 1.00 91.25 96 ALA A O 1
ATOM 752 N N . LEU A 1 97 ? 6.367 -13.701 -15.916 1.00 92.56 97 LEU A N 1
ATOM 753 C CA . LEU A 1 97 ? 7.354 -14.355 -15.056 1.00 92.56 97 LEU A CA 1
ATOM 754 C C . LEU A 1 97 ? 6.971 -15.816 -14.738 1.00 92.56 97 LEU A C 1
ATOM 756 O O . LEU A 1 97 ? 7.439 -16.362 -13.744 1.00 92.56 97 LEU A O 1
ATOM 760 N N . ASP A 1 98 ? 6.099 -16.426 -15.547 1.00 93.75 98 ASP A N 1
ATOM 761 C CA . ASP A 1 98 ? 5.601 -17.804 -15.423 1.00 93.75 98 ASP A CA 1
ATOM 762 C C . ASP A 1 98 ? 4.804 -18.122 -14.143 1.00 93.75 98 ASP A C 1
ATOM 764 O O . ASP A 1 98 ? 4.477 -19.283 -13.872 1.00 93.75 98 ASP A O 1
ATOM 768 N N . PHE A 1 99 ? 4.381 -17.112 -13.375 1.00 94.81 99 PHE A N 1
ATOM 769 C CA . PHE A 1 99 ? 3.415 -17.342 -12.304 1.00 94.81 99 PHE A CA 1
ATOM 770 C C . PHE A 1 99 ? 2.033 -17.620 -12.885 1.00 94.81 99 PHE A C 1
ATOM 772 O O . PHE A 1 99 ? 1.499 -16.885 -13.723 1.00 94.81 99 PHE A O 1
ATOM 779 N N . ARG A 1 100 ? 1.375 -18.642 -12.346 1.00 92.50 100 ARG A N 1
ATOM 780 C CA . ARG A 1 100 ? -0.026 -18.907 -12.646 1.00 92.50 100 ARG A CA 1
ATOM 781 C C . ARG A 1 100 ? -0.906 -18.053 -11.745 1.00 92.50 100 ARG A C 1
ATOM 783 O O . ARG A 1 100 ? -0.827 -18.137 -10.523 1.00 92.50 100 ARG A O 1
ATOM 790 N N . MET A 1 101 ? -1.822 -17.299 -12.338 1.00 93.75 101 MET A N 1
ATOM 791 C CA . MET A 1 101 ? -2.867 -16.623 -11.570 1.00 93.75 101 MET A CA 1
ATOM 792 C C . MET A 1 101 ? -3.964 -17.617 -11.196 1.00 93.75 101 MET A C 1
ATOM 794 O O . MET A 1 101 ? -4.497 -18.320 -12.054 1.00 93.75 101 MET A O 1
ATOM 798 N N . THR A 1 102 ? -4.292 -17.693 -9.909 1.00 92.69 102 THR A N 1
ATOM 799 C CA . THR A 1 102 ? -5.385 -18.525 -9.397 1.00 92.69 102 THR A CA 1
ATOM 800 C C . THR A 1 102 ? -6.265 -17.731 -8.452 1.00 92.69 102 THR A C 1
ATOM 802 O O . THR A 1 102 ? -5.765 -16.962 -7.634 1.00 92.69 102 THR A O 1
ATOM 805 N N . ASP A 1 103 ? -7.571 -17.958 -8.532 1.00 93.06 103 ASP A N 1
ATOM 806 C CA . ASP A 1 103 ? -8.519 -17.383 -7.587 1.00 93.06 103 ASP A CA 1
ATOM 807 C C . ASP A 1 103 ? -8.564 -18.242 -6.328 1.00 93.06 103 ASP A C 1
ATOM 809 O O . ASP A 1 103 ? -9.198 -19.302 -6.276 1.00 93.06 103 ASP A O 1
ATOM 813 N N . LEU A 1 104 ? -7.855 -17.793 -5.295 1.00 92.88 104 LEU A N 1
ATOM 814 C CA . LEU A 1 104 ? -7.912 -18.428 -3.988 1.00 92.88 104 LEU A CA 1
ATOM 815 C C . LEU A 1 104 ? -9.062 -17.824 -3.176 1.00 92.88 104 LEU A C 1
ATOM 817 O O . LEU A 1 104 ? -9.274 -16.616 -3.214 1.00 92.88 104 LEU A O 1
ATOM 821 N N . PRO A 1 105 ? -9.812 -18.628 -2.407 1.00 93.12 105 PRO A N 1
ATOM 822 C CA . PRO A 1 105 ? -10.812 -18.081 -1.499 1.00 93.12 105 PRO A CA 1
ATOM 823 C C . PRO A 1 105 ? -10.128 -17.228 -0.421 1.00 93.12 105 PRO A C 1
ATOM 825 O O . PRO A 1 105 ? -9.085 -17.630 0.103 1.00 93.12 105 PRO A O 1
ATOM 828 N N . PHE A 1 106 ? -10.721 -16.088 -0.053 1.00 92.31 106 PHE A N 1
ATOM 829 C CA . PHE A 1 106 ? -10.188 -15.176 0.971 1.00 92.31 106 PHE A CA 1
ATOM 830 C C . PHE A 1 106 ? -9.849 -15.880 2.297 1.00 92.31 106 PHE A C 1
ATOM 832 O O . PHE A 1 106 ? -8.849 -15.582 2.944 1.00 92.31 106 PHE A O 1
ATOM 839 N N . SER A 1 107 ? -10.622 -16.894 2.690 1.00 92.75 107 SER A N 1
ATOM 840 C CA . SER A 1 107 ? -10.307 -17.725 3.859 1.00 92.75 107 SER A CA 1
ATOM 841 C C . SER A 1 107 ? -8.923 -18.382 3.788 1.00 92.75 107 SER A C 1
ATOM 843 O O . SER A 1 107 ? -8.273 -18.551 4.818 1.00 92.75 107 SER A O 1
ATOM 845 N N . ARG A 1 108 ? -8.443 -18.742 2.593 1.00 90.69 108 ARG A N 1
ATOM 846 C CA . ARG A 1 108 ? -7.113 -19.329 2.394 1.00 90.69 108 ARG A CA 1
ATOM 847 C C . ARG A 1 108 ? -6.010 -18.275 2.435 1.00 90.69 108 ARG A C 1
ATOM 849 O O . ARG A 1 108 ? -4.942 -18.584 2.951 1.00 90.69 108 ARG A O 1
ATOM 856 N N . THR A 1 109 ? -6.254 -17.063 1.937 1.00 87.56 109 THR A N 1
ATOM 857 C CA . THR A 1 109 ? -5.236 -15.998 1.915 1.00 87.56 109 THR A CA 1
ATOM 858 C C . THR A 1 109 ? -4.900 -15.492 3.317 1.00 87.56 109 THR A C 1
ATOM 860 O O . THR A 1 109 ? -3.739 -15.217 3.596 1.00 87.56 109 THR A O 1
ATOM 863 N N . ILE A 1 110 ? -5.877 -15.453 4.228 1.00 88.88 110 ILE A N 1
ATOM 864 C CA . ILE A 1 110 ? -5.662 -15.043 5.629 1.00 88.88 110 ILE A CA 1
ATOM 865 C C . ILE A 1 110 ? -5.297 -16.202 6.573 1.00 88.88 110 ILE A C 1
ATOM 867 O O . ILE A 1 110 ? -5.192 -15.996 7.780 1.00 88.88 110 ILE A O 1
ATOM 871 N N . GLY A 1 111 ? -5.174 -17.434 6.062 1.00 88.75 111 GLY A N 1
ATOM 872 C CA . GLY A 1 111 ? -4.904 -18.617 6.889 1.00 88.75 111 GLY A CA 1
ATOM 873 C C . GLY A 1 111 ? -6.032 -18.970 7.871 1.00 88.75 111 GLY A C 1
ATOM 874 O O . GLY A 1 111 ? -5.769 -19.401 8.993 1.00 88.75 111 GLY A O 1
ATOM 875 N N . ALA A 1 112 ? -7.297 -18.776 7.486 1.00 90.38 112 ALA A N 1
ATOM 876 C CA . ALA A 1 112 ? -8.443 -18.999 8.365 1.00 90.38 112 ALA A CA 1
ATOM 877 C C . ALA A 1 112 ? -8.626 -20.484 8.734 1.00 90.38 112 ALA A C 1
ATOM 879 O O . ALA A 1 112 ? -8.656 -21.365 7.871 1.00 90.38 112 ALA A O 1
ATOM 880 N N . GLY A 1 113 ? -8.852 -20.753 10.024 1.00 91.81 113 GLY A N 1
ATOM 881 C CA . GLY A 1 113 ? -9.224 -22.083 10.510 1.00 91.81 113 GLY A CA 1
ATOM 882 C C . GLY A 1 113 ? -10.616 -22.548 10.032 1.00 91.81 113 GLY A C 1
ATOM 883 O O . GLY A 1 113 ? -11.404 -21.745 9.517 1.00 91.81 113 GLY A O 1
ATOM 884 N N . PRO A 1 114 ? -10.974 -23.832 10.241 1.00 92.31 114 PRO A N 1
ATOM 885 C CA . PRO A 1 114 ? -12.198 -24.437 9.695 1.00 92.31 114 PRO A CA 1
ATOM 886 C C . PRO A 1 114 ? -13.492 -23.713 10.094 1.00 92.31 114 PRO A C 1
ATOM 888 O O . PRO A 1 114 ? -14.384 -23.540 9.266 1.00 92.31 114 PRO A O 1
ATOM 891 N N . LEU A 1 115 ? -13.577 -23.247 11.344 1.00 93.81 115 LEU A N 1
ATOM 892 C CA . LEU A 1 115 ? -14.734 -22.511 11.865 1.00 93.81 115 LEU A CA 1
ATOM 893 C C . LEU A 1 115 ? -14.919 -21.159 11.162 1.00 93.81 115 LEU A C 1
ATOM 895 O O . LEU A 1 115 ? -16.001 -20.861 10.659 1.00 93.81 115 LEU A O 1
ATOM 899 N N . MET A 1 116 ? -13.848 -20.365 11.074 1.00 92.44 116 MET A N 1
ATOM 900 C CA . MET A 1 116 ? -13.880 -19.046 10.435 1.00 92.44 116 MET A CA 1
ATOM 901 C C . MET A 1 116 ? -14.176 -19.159 8.935 1.00 92.44 116 MET A C 1
ATOM 903 O O . MET A 1 116 ? -14.961 -18.384 8.395 1.00 92.44 116 MET A O 1
ATOM 907 N N . LYS A 1 117 ? -13.617 -20.172 8.265 1.00 93.19 117 LYS A N 1
ATOM 908 C CA . LYS A 1 117 ? -13.914 -20.472 6.860 1.00 93.19 117 LYS A CA 1
ATOM 909 C C . LYS A 1 117 ? -15.403 -20.748 6.628 1.00 93.19 117 LYS A C 1
ATOM 911 O O . LYS A 1 117 ? -15.989 -20.187 5.703 1.00 93.19 117 LYS A O 1
ATOM 916 N N . SER A 1 118 ? -16.024 -21.581 7.462 1.00 93.06 118 SER A N 1
ATOM 917 C CA . SER A 1 118 ? -17.462 -21.875 7.368 1.00 93.06 118 SER A CA 1
ATOM 918 C C . SER A 1 118 ? -18.314 -20.622 7.566 1.00 93.06 118 SER A C 1
ATOM 920 O O . SER A 1 118 ? -19.255 -20.395 6.806 1.00 93.06 118 SER A O 1
ATOM 922 N N . LEU A 1 119 ? -17.943 -19.767 8.523 1.00 95.50 119 LEU A N 1
ATOM 923 C CA . LEU A 1 119 ? -18.623 -18.495 8.763 1.00 95.50 119 LEU A CA 1
ATOM 924 C C . LEU A 1 119 ? -18.509 -17.545 7.560 1.00 95.50 119 LEU A C 1
ATOM 926 O O . LEU A 1 119 ? -19.517 -17.006 7.107 1.00 95.50 119 LEU A O 1
ATOM 930 N N . LEU A 1 120 ? -17.307 -17.367 7.002 1.00 93.56 120 LEU A N 1
ATOM 931 C CA . LEU A 1 120 ? -17.080 -16.511 5.831 1.00 93.56 120 LEU A CA 1
ATOM 932 C C . LEU A 1 120 ? -17.897 -16.972 4.620 1.00 93.56 120 LEU A C 1
ATOM 934 O O . LEU A 1 120 ? -18.465 -16.140 3.913 1.00 93.56 120 LEU A O 1
ATOM 938 N N . ARG A 1 121 ? -18.011 -18.286 4.403 1.00 92.12 121 ARG A N 1
ATOM 939 C CA . ARG A 1 121 ? -18.846 -18.853 3.333 1.00 92.12 121 ARG A CA 1
ATOM 940 C C . ARG A 1 121 ? -20.329 -18.605 3.563 1.00 92.12 121 ARG A C 1
ATOM 942 O O . ARG A 1 121 ? -21.006 -18.155 2.643 1.00 92.12 121 ARG A O 1
ATOM 949 N N . ALA A 1 122 ? -20.818 -18.843 4.780 1.00 94.62 122 ALA A N 1
ATOM 950 C CA . ALA A 1 122 ? -22.214 -18.589 5.137 1.00 94.62 122 ALA A CA 1
ATOM 951 C C . ALA A 1 122 ? -22.591 -17.110 4.941 1.00 94.62 122 ALA A C 1
ATOM 953 O O . ALA A 1 122 ? -23.668 -16.800 4.439 1.00 94.62 122 ALA A O 1
ATOM 954 N N . LEU A 1 123 ? -21.668 -16.198 5.261 1.00 94.44 123 LEU A N 1
ATOM 955 C CA . LEU A 1 123 ? -21.842 -14.755 5.088 1.00 94.44 123 LEU A CA 1
ATOM 956 C C . LEU A 1 123 ? -21.556 -14.253 3.661 1.00 94.44 123 LEU A C 1
ATOM 958 O O . LEU A 1 123 ? -21.618 -13.046 3.438 1.00 94.44 123 LEU A O 1
ATOM 962 N N . LYS A 1 124 ? -21.223 -15.133 2.704 1.00 91.25 124 LYS A N 1
ATOM 963 C CA . LYS A 1 124 ? -20.792 -14.774 1.335 1.00 91.25 124 LYS A CA 1
ATOM 964 C C . LYS A 1 124 ? -19.608 -13.789 1.295 1.00 91.25 124 LYS A C 1
ATOM 966 O O . LYS A 1 124 ? -19.491 -12.982 0.380 1.00 91.25 124 LYS A O 1
ATOM 971 N N . LYS A 1 125 ? -18.722 -13.868 2.290 1.00 91.69 125 LYS A N 1
ATOM 972 C CA . LYS A 1 125 ? -17.492 -13.065 2.417 1.00 91.69 125 LYS A CA 1
ATOM 973 C C . LYS A 1 125 ? -16.220 -13.833 2.042 1.00 91.69 125 LYS A C 1
ATOM 975 O O . LYS A 1 125 ? -15.140 -13.257 2.049 1.00 91.69 125 LYS A O 1
ATOM 980 N N . ASP A 1 126 ? -16.334 -15.117 1.703 1.00 92.50 126 ASP A N 1
ATOM 981 C CA . ASP A 1 126 ? -15.233 -15.936 1.172 1.00 92.50 126 ASP A CA 1
ATOM 982 C C . ASP A 1 126 ? -15.036 -15.662 -0.333 1.00 92.50 126 ASP A C 1
ATOM 984 O O . ASP A 1 126 ? -15.235 -16.538 -1.174 1.00 92.50 126 ASP A O 1
ATOM 988 N N . ILE A 1 127 ? -14.750 -14.402 -0.671 1.00 93.06 127 ILE A N 1
ATOM 989 C CA . ILE A 1 127 ? -14.638 -13.913 -2.052 1.00 93.06 127 ILE A CA 1
ATOM 990 C C . ILE A 1 127 ? -13.362 -14.430 -2.742 1.00 93.06 127 ILE A C 1
ATOM 992 O O . ILE A 1 127 ? -12.363 -14.676 -2.056 1.00 93.06 127 ILE A O 1
ATOM 996 N N . PRO A 1 128 ? -13.379 -14.613 -4.077 1.00 92.69 128 PRO A N 1
ATOM 997 C CA . PRO A 1 128 ? -12.186 -14.988 -4.828 1.00 92.69 128 PRO A CA 1
ATOM 998 C C . PRO A 1 128 ? -11.149 -13.860 -4.782 1.00 92.69 128 PRO A C 1
ATOM 1000 O O . PRO A 1 128 ? -11.474 -12.693 -4.993 1.00 92.69 128 PRO A O 1
ATOM 1003 N N . MET A 1 129 ? -9.905 -14.228 -4.494 1.00 92.25 129 MET A N 1
ATOM 1004 C CA . MET A 1 129 ? -8.747 -13.344 -4.429 1.00 92.25 129 MET A CA 1
ATOM 1005 C C . MET A 1 129 ? -7.720 -13.784 -5.476 1.00 92.25 129 MET A C 1
ATOM 1007 O O . MET A 1 129 ? -7.099 -14.843 -5.300 1.00 92.25 129 MET A O 1
ATOM 1011 N N . PRO A 1 130 ? -7.510 -12.989 -6.542 1.00 91.69 130 PRO A N 1
ATOM 1012 C CA . PRO A 1 130 ? -6.483 -13.265 -7.536 1.00 91.69 130 PRO A CA 1
ATOM 1013 C C . PRO A 1 130 ? -5.110 -13.343 -6.871 1.00 91.69 130 PRO A C 1
ATOM 1015 O O . PRO A 1 130 ? -4.635 -12.375 -6.278 1.00 91.69 130 PRO A O 1
ATOM 1018 N N . THR A 1 131 ? -4.479 -14.510 -6.946 1.00 91.38 131 THR A N 1
ATOM 1019 C CA . THR A 1 131 ? -3.200 -14.790 -6.289 1.00 91.38 131 THR A CA 1
ATOM 1020 C C . THR A 1 131 ? -2.244 -15.443 -7.278 1.00 91.38 131 THR A C 1
ATOM 1022 O O . THR A 1 131 ? -2.601 -16.426 -7.934 1.00 91.38 131 THR A O 1
ATOM 1025 N N . ALA A 1 132 ? -1.028 -14.906 -7.375 1.00 92.12 132 ALA A N 1
ATOM 1026 C CA . ALA A 1 132 ? 0.056 -15.524 -8.127 1.00 92.12 132 ALA A CA 1
ATOM 1027 C C . ALA A 1 132 ? 0.560 -16.769 -7.379 1.00 92.12 132 ALA A C 1
ATOM 1029 O O . ALA A 1 132 ? 0.897 -16.693 -6.197 1.00 92.12 132 ALA A O 1
ATOM 1030 N N . VAL A 1 133 ? 0.583 -17.918 -8.056 1.00 89.38 133 VAL A N 1
ATOM 1031 C CA . VAL A 1 133 ? 1.142 -19.180 -7.554 1.00 89.38 133 VAL A CA 1
ATOM 1032 C C . VAL A 1 133 ? 2.150 -19.716 -8.567 1.00 89.38 133 VAL A C 1
ATOM 1034 O O . VAL A 1 133 ? 1.850 -19.799 -9.758 1.00 89.38 133 VAL A O 1
ATOM 1037 N N . GLY A 1 134 ? 3.342 -20.063 -8.102 1.00 78.88 134 GLY A N 1
ATOM 1038 C CA . GLY A 1 134 ? 4.484 -20.446 -8.931 1.00 78.88 134 GLY A CA 1
ATOM 1039 C C . GLY A 1 134 ? 5.711 -20.591 -8.058 1.00 78.88 134 GLY A C 1
ATOM 1040 O O . GLY A 1 134 ? 5.832 -19.763 -7.126 1.00 78.88 134 GLY A O 1
#

Secondary structure (DSSP, 8-state):
-TTTTTSTTT--EEEEGGGTTEESS-GGGBGGGTSSB---TTSTTEEEHHHHHHHHHHHHHHHHHHHHHHHHHHHHHTT----------TTHHHHHTTPEEEEEEHHHHTT--HHHHHHHHHTT---EEEEEE-

pLDDT: mean 88.77, std 6.71, range [52.28, 95.75]

Radius of gyration: 20.52 Å; chains: 1; bounding box: 48×40×52 Å